Protein AF-A0A955WA07-F1 (afdb_monomer_lite)

Structure (mmCIF, N/CA/C/O backbone):
data_AF-A0A955WA07-F1
#
_entry.id   AF-A0A955WA07-F1
#
loop_
_atom_site.group_PDB
_atom_site.id
_atom_site.type_symbol
_atom_site.label_atom_id
_atom_site.label_alt_id
_atom_site.label_comp_id
_atom_site.label_asym_id
_atom_site.label_entity_id
_atom_site.label_seq_id
_atom_site.pdbx_PDB_ins_code
_atom_site.Cartn_x
_atom_site.Cartn_y
_atom_site.Cartn_z
_atom_site.occupancy
_atom_site.B_iso_or_equiv
_atom_site.auth_seq_id
_atom_site.auth_comp_id
_atom_site.auth_asym_id
_atom_site.auth_atom_id
_atom_site.pdbx_PDB_model_num
ATOM 1 N N . MET A 1 1 ? 23.244 -29.025 -16.464 1.00 37.25 1 MET A N 1
ATOM 2 C CA . MET A 1 1 ? 22.740 -27.680 -16.810 1.00 37.25 1 MET A CA 1
ATOM 3 C C . MET A 1 1 ? 21.253 -27.633 -16.472 1.00 37.25 1 MET A C 1
ATOM 5 O O . MET A 1 1 ? 20.444 -28.158 -17.218 1.00 37.25 1 MET A O 1
ATOM 9 N N . HIS A 1 2 ? 20.926 -27.130 -15.287 1.00 36.12 2 HIS A N 1
ATOM 10 C CA . HIS A 1 2 ? 19.595 -26.725 -14.803 1.00 36.12 2 HIS A CA 1
ATOM 11 C C . HIS A 1 2 ? 19.834 -25.298 -14.272 1.00 36.12 2 HIS A C 1
ATOM 13 O O . HIS A 1 2 ? 20.917 -25.055 -13.747 1.00 36.12 2 HIS A O 1
ATOM 19 N N . ASN A 1 3 ? 18.972 -24.299 -14.387 1.00 35.31 3 ASN A N 1
ATOM 20 C CA . ASN A 1 3 ? 17.550 -24.246 -14.687 1.00 35.31 3 ASN A CA 1
ATOM 21 C C . ASN A 1 3 ? 17.288 -22.917 -15.408 1.00 35.31 3 ASN A C 1
ATOM 23 O O . ASN A 1 3 ? 17.996 -21.938 -15.166 1.00 35.31 3 ASN A O 1
ATOM 27 N N . ALA A 1 4 ? 16.264 -22.873 -16.257 1.00 40.94 4 ALA A N 1
ATOM 28 C CA . ALA A 1 4 ? 15.645 -21.607 -16.619 1.00 40.94 4 ALA A CA 1
ATOM 29 C C . ALA A 1 4 ? 15.222 -20.912 -15.316 1.00 40.94 4 ALA A C 1
ATOM 31 O O . ALA A 1 4 ? 14.583 -21.539 -14.472 1.00 40.94 4 ALA A O 1
ATOM 32 N N . SER A 1 5 ? 15.638 -19.663 -15.116 1.00 43.94 5 SER A N 1
ATOM 33 C CA . SER A 1 5 ? 15.181 -18.839 -14.000 1.00 43.94 5 SER A CA 1
ATOM 34 C C . SER A 1 5 ? 13.676 -18.625 -14.151 1.00 43.94 5 SER A C 1
ATOM 36 O O . SER A 1 5 ? 13.244 -17.695 -14.827 1.00 43.94 5 SER A O 1
ATOM 38 N N . GLU A 1 6 ? 12.876 -19.526 -13.577 1.00 48.31 6 GLU A N 1
ATOM 39 C CA . GLU A 1 6 ? 11.442 -19.332 -13.396 1.00 48.31 6 GLU A CA 1
ATOM 40 C C . GLU A 1 6 ? 11.268 -18.094 -12.524 1.00 48.31 6 GLU A C 1
ATOM 42 O O . GLU A 1 6 ? 11.475 -18.118 -11.310 1.00 48.31 6 GLU A O 1
ATOM 47 N N . THR A 1 7 ? 10.961 -16.971 -13.163 1.00 55.38 7 THR A N 1
ATOM 48 C CA . THR A 1 7 ? 10.595 -15.744 -12.470 1.00 55.38 7 THR A CA 1
ATOM 49 C C . THR A 1 7 ? 9.320 -16.066 -11.701 1.00 55.38 7 THR A C 1
ATOM 51 O O . THR A 1 7 ? 8.297 -16.383 -12.314 1.00 55.38 7 THR A O 1
ATOM 54 N N . ARG A 1 8 ? 9.386 -16.080 -10.363 1.00 61.22 8 ARG A N 1
ATOM 55 C CA . ARG A 1 8 ? 8.195 -16.335 -9.548 1.00 61.22 8 ARG A CA 1
ATOM 56 C C . ARG A 1 8 ? 7.115 -15.310 -9.914 1.00 61.22 8 ARG A C 1
ATOM 58 O O . ARG A 1 8 ? 7.442 -14.145 -10.151 1.00 61.22 8 ARG A O 1
ATOM 65 N N . PRO A 1 9 ? 5.840 -15.724 -9.991 1.00 71.94 9 PRO A N 1
ATOM 66 C CA . PRO A 1 9 ? 4.758 -14.787 -10.240 1.00 71.94 9 PRO A CA 1
ATOM 67 C C . PRO A 1 9 ? 4.724 -13.741 -9.124 1.00 71.94 9 PRO A C 1
ATOM 69 O O . PRO A 1 9 ? 4.815 -14.089 -7.949 1.00 71.94 9 PRO A O 1
ATOM 72 N N . PHE A 1 10 ? 4.592 -12.469 -9.504 1.00 81.31 10 PHE A N 1
ATOM 73 C CA . PHE A 1 10 ? 4.500 -11.366 -8.552 1.00 81.31 10 PHE A CA 1
ATOM 74 C C . PHE A 1 10 ? 3.310 -11.554 -7.607 1.00 81.31 10 PHE A C 1
ATOM 76 O O . PHE A 1 10 ? 2.170 -11.725 -8.054 1.00 81.31 10 PHE A O 1
ATOM 83 N N . ASP A 1 11 ? 3.575 -11.451 -6.308 1.00 88.19 11 ASP A N 1
ATOM 84 C CA . ASP A 1 11 ? 2.569 -11.493 -5.260 1.00 88.19 11 ASP A CA 1
ATOM 85 C C . ASP A 1 11 ? 2.349 -10.094 -4.680 1.00 88.19 11 ASP A C 1
ATOM 87 O O . ASP A 1 11 ? 3.209 -9.531 -4.010 1.00 88.19 11 ASP A O 1
ATOM 91 N N . LEU A 1 12 ? 1.157 -9.531 -4.897 1.00 89.81 12 LEU A N 1
ATOM 92 C CA . LEU A 1 12 ? 0.827 -8.177 -4.450 1.00 89.81 12 LEU A CA 1
ATOM 93 C C . LEU A 1 12 ? 0.898 -7.996 -2.926 1.00 89.81 12 LEU A C 1
ATOM 95 O O . LEU A 1 12 ? 1.075 -6.870 -2.466 1.00 89.81 12 LEU A O 1
ATOM 99 N N . ILE A 1 13 ? 0.729 -9.062 -2.140 1.00 92.19 13 ILE A N 1
ATOM 100 C CA . ILE A 1 13 ? 0.729 -8.970 -0.676 1.00 92.19 13 ILE A CA 1
ATOM 101 C C . ILE A 1 13 ? 2.147 -8.897 -0.120 1.00 92.19 13 ILE A C 1
ATOM 103 O O . ILE A 1 13 ? 2.355 -8.213 0.879 1.00 92.19 13 ILE A O 1
ATOM 107 N N . ALA A 1 14 ? 3.119 -9.540 -0.764 1.00 90.12 14 ALA A N 1
ATOM 108 C CA . ALA A 1 14 ? 4.498 -9.583 -0.289 1.00 90.12 14 ALA A CA 1
ATOM 109 C C . ALA A 1 14 ? 5.114 -8.191 -0.018 1.00 90.12 14 ALA A C 1
ATOM 111 O O . ALA A 1 14 ? 5.489 -7.949 1.129 1.00 90.12 14 ALA A O 1
ATOM 112 N N . PRO A 1 15 ? 5.084 -7.209 -0.944 1.00 91.62 15 PRO A N 1
ATOM 113 C CA . PRO A 1 15 ? 5.639 -5.884 -0.662 1.00 91.62 15 PRO A CA 1
ATOM 114 C C . PRO A 1 15 ? 4.878 -5.123 0.434 1.00 91.62 15 PRO A C 1
ATOM 116 O O . PRO A 1 15 ? 5.423 -4.220 1.066 1.00 91.62 15 PRO A O 1
ATOM 119 N N . LEU A 1 16 ? 3.608 -5.463 0.688 1.00 94.38 16 LEU A N 1
ATOM 120 C CA . LEU A 1 16 ? 2.858 -4.878 1.802 1.00 94.38 16 LEU A CA 1
ATOM 121 C C . LEU A 1 16 ? 3.320 -5.446 3.144 1.00 94.38 16 LEU A C 1
ATOM 123 O O . LEU A 1 16 ? 3.314 -4.724 4.139 1.00 94.38 16 LEU A O 1
ATOM 127 N N . LEU A 1 17 ? 3.714 -6.722 3.168 1.00 92.06 17 LEU A N 1
ATOM 128 C CA . LEU A 1 17 ? 4.291 -7.366 4.344 1.00 92.06 17 LEU A CA 1
ATOM 129 C C . LEU A 1 17 ? 5.692 -6.828 4.637 1.00 92.06 17 LEU A C 1
ATOM 131 O O . LEU A 1 17 ? 5.985 -6.577 5.801 1.00 92.06 17 LEU A O 1
ATOM 135 N N . ASP A 1 18 ? 6.501 -6.572 3.609 1.00 91.25 18 ASP A N 1
ATOM 136 C CA . ASP A 1 18 ? 7.824 -5.954 3.765 1.00 91.25 18 ASP A CA 1
ATOM 137 C C . ASP A 1 18 ? 7.726 -4.570 4.413 1.00 91.25 18 ASP A C 1
ATOM 139 O O . ASP A 1 18 ? 8.486 -4.244 5.322 1.00 91.25 18 ASP A O 1
ATOM 143 N N . VAL A 1 19 ? 6.745 -3.763 3.992 1.00 92.75 19 VAL A N 1
ATOM 144 C CA . VAL A 1 19 ? 6.442 -2.479 4.637 1.00 92.75 19 VAL A CA 1
ATOM 145 C C . VAL A 1 19 ? 5.960 -2.690 6.069 1.00 92.75 19 VAL A C 1
ATOM 147 O O . VAL A 1 19 ? 6.482 -2.057 6.979 1.00 92.75 19 VAL A O 1
ATOM 150 N N . LEU A 1 20 ? 4.987 -3.582 6.272 1.00 92.19 20 LEU A N 1
ATOM 151 C CA . LEU A 1 20 ? 4.389 -3.858 7.581 1.00 92.19 20 LEU A CA 1
ATOM 152 C C . LEU A 1 20 ? 5.421 -4.325 8.622 1.00 92.19 20 LEU A C 1
ATOM 154 O O . LEU A 1 20 ? 5.250 -4.058 9.807 1.00 92.19 20 LEU A O 1
ATOM 158 N N . TRP A 1 21 ? 6.467 -5.031 8.192 1.00 91.19 21 TRP A N 1
ATOM 159 C CA . TRP A 1 21 ? 7.522 -5.55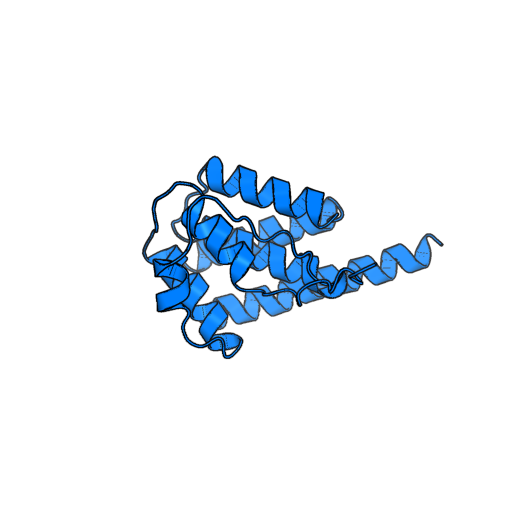3 9.060 1.00 91.19 21 TRP A CA 1
ATOM 160 C C . TRP A 1 21 ? 8.788 -4.691 9.104 1.00 91.19 21 TRP A C 1
ATOM 162 O O . TRP A 1 21 ? 9.697 -5.002 9.876 1.00 91.19 21 TRP A O 1
ATOM 172 N N . ALA A 1 22 ? 8.859 -3.603 8.331 1.00 90.12 22 ALA A N 1
ATOM 173 C CA . ALA A 1 22 ? 10.089 -2.841 8.114 1.00 90.12 22 ALA A CA 1
ATOM 174 C C . ALA A 1 22 ? 10.735 -2.310 9.406 1.00 90.12 22 ALA A C 1
ATOM 176 O O . ALA A 1 22 ? 11.959 -2.200 9.495 1.00 90.12 22 ALA A O 1
ATOM 177 N N . ASP A 1 23 ? 9.937 -1.943 10.409 1.00 87.62 23 ASP A N 1
ATOM 178 C CA . ASP A 1 23 ? 10.414 -1.433 11.700 1.00 87.62 23 ASP A CA 1
ATOM 179 C C . ASP A 1 23 ? 10.339 -2.474 12.840 1.00 87.62 23 ASP A C 1
ATOM 181 O O . ASP A 1 23 ? 10.628 -2.160 14.000 1.00 87.62 23 ASP A O 1
ATOM 185 N N . GLY A 1 24 ? 9.971 -3.719 12.516 1.00 85.19 24 GLY A N 1
ATOM 186 C CA . GLY A 1 24 ? 9.774 -4.809 13.470 1.00 85.19 24 GLY A CA 1
ATOM 187 C C . GLY A 1 24 ? 8.525 -4.670 14.348 1.00 85.19 24 GLY A C 1
ATOM 188 O O . GLY A 1 24 ? 8.376 -5.427 15.312 1.00 85.19 24 GLY A O 1
ATOM 189 N N . ARG A 1 25 ? 7.635 -3.709 14.068 1.00 85.94 25 ARG A N 1
ATOM 190 C CA . ARG A 1 25 ? 6.404 -3.458 14.821 1.00 85.94 25 ARG A CA 1
ATOM 191 C C . ARG A 1 25 ? 5.219 -3.372 13.872 1.00 85.94 25 ARG A C 1
ATOM 193 O O . ARG A 1 25 ? 5.259 -2.736 12.839 1.00 85.94 25 ARG A O 1
ATOM 200 N N . MET A 1 26 ? 4.105 -3.969 14.277 1.00 86.75 26 MET A N 1
ATOM 201 C CA . MET A 1 26 ? 2.885 -3.936 13.477 1.00 86.75 26 MET A CA 1
ATOM 202 C C . MET A 1 26 ? 1.820 -3.104 14.170 1.00 86.75 26 MET A C 1
ATOM 204 O O . MET A 1 26 ? 1.368 -3.444 15.268 1.00 86.75 26 MET A O 1
ATOM 208 N N . SER A 1 27 ? 1.383 -2.025 13.523 1.00 92.56 27 SER A N 1
ATOM 209 C CA . SER A 1 27 ? 0.218 -1.282 13.991 1.00 92.56 27 SER A CA 1
ATOM 210 C C . SER A 1 27 ? -1.077 -1.966 13.538 1.00 92.56 27 SER A C 1
ATOM 212 O O . SER A 1 27 ? -1.189 -2.495 12.429 1.00 92.56 27 SER A O 1
ATOM 214 N N . PHE A 1 28 ? -2.108 -1.921 14.384 1.00 94.19 28 PHE A N 1
ATOM 215 C CA . PHE A 1 28 ? -3.421 -2.461 14.022 1.00 94.19 28 PHE A CA 1
ATOM 216 C C . PHE A 1 28 ? -4.002 -1.823 12.738 1.00 94.19 28 PHE A C 1
ATOM 218 O O . PHE A 1 28 ? -4.518 -2.566 11.903 1.00 94.19 28 PHE A O 1
ATOM 225 N N . PRO A 1 29 ? -3.900 -0.495 12.504 1.00 96.00 29 PRO A N 1
ATOM 226 C CA . PRO A 1 29 ? -4.335 0.115 11.245 1.00 96.00 29 PRO A CA 1
ATOM 227 C C . PRO A 1 29 ? -3.641 -0.437 9.993 1.00 96.00 29 PRO A C 1
ATOM 229 O O . PRO A 1 29 ? -4.322 -0.692 9.000 1.00 96.00 29 PRO A O 1
ATOM 232 N N . GLN A 1 30 ? -2.322 -0.650 10.034 1.00 95.69 30 GLN A N 1
ATOM 233 C CA . GLN A 1 30 ? -1.560 -1.218 8.914 1.00 95.69 30 GLN A CA 1
ATOM 234 C C . GLN A 1 30 ? -1.974 -2.664 8.636 1.00 95.69 30 GLN A C 1
ATOM 236 O O . GLN A 1 30 ? -2.315 -2.994 7.501 1.00 95.69 30 GLN A O 1
ATOM 241 N N . VAL A 1 31 ? -2.056 -3.497 9.680 1.00 95.19 31 VAL A N 1
ATOM 242 C CA . VAL A 1 31 ? -2.537 -4.888 9.580 1.00 95.19 31 VAL A CA 1
ATOM 243 C C . VAL A 1 31 ? -3.923 -4.938 8.941 1.00 95.19 31 VAL A C 1
ATOM 245 O O . VAL A 1 31 ? -4.167 -5.720 8.024 1.00 95.19 31 VAL A O 1
ATOM 248 N N . ARG A 1 32 ? -4.834 -4.059 9.377 1.00 95.38 32 ARG A N 1
ATOM 249 C CA . ARG A 1 32 ? -6.178 -3.965 8.798 1.00 95.38 32 ARG A CA 1
ATOM 250 C C . ARG A 1 32 ? -6.148 -3.532 7.337 1.00 95.38 32 ARG A C 1
ATOM 252 O O . ARG A 1 32 ? -6.956 -4.034 6.569 1.00 95.38 32 ARG A O 1
ATOM 259 N N . ALA A 1 33 ? -5.255 -2.634 6.927 1.00 96.31 33 ALA A N 1
ATOM 260 C CA . ALA A 1 33 ? -5.134 -2.266 5.518 1.00 96.31 33 ALA A CA 1
ATOM 261 C C . ALA A 1 33 ? -4.646 -3.434 4.655 1.00 96.31 33 ALA A C 1
ATOM 263 O O . ALA A 1 33 ? -5.241 -3.678 3.607 1.00 96.31 33 ALA A O 1
ATOM 264 N N . VAL A 1 34 ? -3.650 -4.197 5.116 1.00 95.75 34 VAL A N 1
ATOM 265 C CA . VAL A 1 34 ? -3.194 -5.419 4.428 1.00 95.75 34 VAL A CA 1
ATOM 266 C C . VAL A 1 34 ? -4.335 -6.434 4.307 1.00 95.75 34 VAL A C 1
ATOM 268 O O . VAL A 1 34 ? -4.578 -6.951 3.220 1.00 95.75 34 VAL A O 1
ATOM 271 N N . ASP A 1 35 ? -5.101 -6.647 5.378 1.00 94.56 35 ASP A N 1
ATOM 272 C CA . ASP A 1 35 ? -6.296 -7.503 5.390 1.00 94.56 35 ASP A CA 1
ATOM 273 C C . ASP A 1 35 ? -7.370 -7.042 4.383 1.00 94.56 35 ASP A C 1
ATOM 275 O O . ASP A 1 35 ? -7.931 -7.854 3.645 1.00 94.56 35 ASP A O 1
ATOM 279 N N . GLN A 1 36 ? -7.620 -5.728 4.275 1.00 95.00 36 GLN A N 1
ATOM 280 C CA . GLN A 1 36 ? -8.537 -5.188 3.264 1.00 95.00 36 GLN A CA 1
ATOM 281 C C . GLN A 1 36 ? -8.057 -5.481 1.837 1.00 95.00 36 GLN A C 1
ATOM 283 O O . GLN A 1 36 ? -8.884 -5.814 0.984 1.00 95.00 36 GLN A O 1
ATOM 288 N N . VAL A 1 37 ? -6.748 -5.369 1.575 1.00 96.00 37 VAL A N 1
ATOM 289 C CA . VAL A 1 37 ? -6.163 -5.707 0.270 1.00 96.00 37 VAL A CA 1
ATOM 290 C C . VAL A 1 37 ? -6.310 -7.200 -0.001 1.00 96.00 37 VAL A C 1
ATOM 292 O O . VAL A 1 37 ? -6.873 -7.568 -1.028 1.00 96.00 37 VAL A O 1
ATOM 295 N N . ALA A 1 38 ? -5.890 -8.058 0.928 1.00 93.69 38 ALA A N 1
ATOM 296 C CA . ALA A 1 38 ? -5.994 -9.507 0.780 1.00 93.69 38 ALA A CA 1
ATOM 297 C C . ALA A 1 38 ? -7.433 -9.955 0.496 1.00 93.69 38 ALA A C 1
ATOM 299 O O . ALA A 1 38 ? -7.679 -10.629 -0.504 1.00 93.69 38 ALA A O 1
ATOM 300 N N . THR A 1 39 ? -8.396 -9.463 1.281 1.00 93.25 39 THR A N 1
ATOM 301 C CA . THR A 1 39 ? -9.828 -9.725 1.073 1.00 93.25 39 THR A CA 1
ATOM 302 C C . THR A 1 39 ? -10.273 -9.331 -0.337 1.00 93.25 39 THR A C 1
ATOM 304 O O . THR A 1 39 ? -10.985 -10.076 -1.008 1.00 93.25 39 THR A O 1
ATOM 307 N N . ARG A 1 40 ? -9.843 -8.161 -0.828 1.00 93.62 40 ARG A N 1
ATOM 308 C CA . ARG A 1 40 ? -10.251 -7.647 -2.143 1.00 93.62 40 ARG A CA 1
ATOM 309 C C . ARG A 1 40 ? -9.712 -8.477 -3.308 1.00 93.62 40 ARG A C 1
ATOM 311 O O . ARG A 1 40 ? -10.347 -8.500 -4.367 1.00 93.62 40 ARG A O 1
ATOM 318 N N . PHE A 1 41 ? -8.548 -9.092 -3.135 1.00 91.00 41 PHE A N 1
ATOM 319 C CA . PHE A 1 41 ? -7.883 -9.901 -4.156 1.00 91.00 41 PHE A CA 1
ATOM 320 C C . PHE A 1 41 ? -8.076 -11.410 -3.953 1.00 91.00 41 PHE A C 1
ATOM 322 O O . PHE A 1 41 ? -7.511 -12.184 -4.718 1.00 91.00 41 PHE A O 1
ATOM 329 N N . GLY A 1 42 ? -8.900 -11.825 -2.983 1.00 90.94 42 GLY A N 1
ATOM 330 C CA . GLY A 1 42 ? -9.160 -13.239 -2.705 1.00 90.94 42 GLY A CA 1
ATOM 331 C C . GLY A 1 42 ? -7.920 -13.982 -2.211 1.00 90.94 42 GLY A C 1
ATOM 332 O O . GLY A 1 42 ? -7.741 -15.150 -2.535 1.00 90.94 42 GLY A O 1
ATOM 333 N N . VAL A 1 43 ? -7.032 -13.288 -1.493 1.00 88.88 43 VAL A N 1
ATOM 334 C CA . VAL A 1 43 ? -5.846 -13.904 -0.898 1.00 88.88 43 VAL A CA 1
ATOM 335 C C . VAL A 1 43 ? -6.231 -14.469 0.458 1.00 88.88 43 VAL A C 1
ATOM 337 O O . VAL A 1 43 ? -6.396 -13.730 1.432 1.00 88.88 43 VAL A O 1
ATOM 340 N N . ASP A 1 44 ? -6.357 -15.787 0.499 1.00 82.69 44 ASP A N 1
ATOM 341 C CA . ASP A 1 44 ? -6.537 -16.530 1.736 1.00 82.69 44 ASP A CA 1
ATOM 342 C C . ASP A 1 44 ? -5.248 -16.489 2.583 1.00 82.69 44 ASP A C 1
ATOM 344 O O . ASP A 1 44 ? -4.172 -16.097 2.125 1.00 82.69 44 ASP A O 1
ATOM 348 N N . ASP A 1 45 ? -5.351 -16.859 3.859 1.00 82.88 45 ASP A N 1
ATOM 349 C CA . ASP A 1 45 ? -4.205 -17.030 4.763 1.00 82.88 45 ASP A CA 1
ATOM 350 C C . ASP A 1 45 ? -3.369 -15.778 5.082 1.00 82.88 45 ASP A C 1
ATOM 352 O O . ASP A 1 45 ? -2.293 -15.887 5.679 1.00 82.88 45 ASP A O 1
ATOM 356 N N . VAL A 1 46 ? -3.854 -14.568 4.778 1.00 85.50 46 VAL A N 1
ATOM 357 C CA . VAL A 1 46 ? -3.128 -13.315 5.069 1.00 85.50 46 VAL A CA 1
ATOM 358 C C . VAL A 1 46 ? -2.683 -13.214 6.533 1.00 85.50 46 VAL A C 1
ATOM 360 O O . VAL A 1 46 ? -1.564 -12.790 6.808 1.00 85.50 46 VAL A O 1
ATOM 363 N N . ALA A 1 47 ? -3.500 -13.691 7.476 1.00 85.19 47 ALA A N 1
ATOM 364 C CA . ALA A 1 47 ? -3.153 -13.728 8.894 1.00 85.19 47 ALA A CA 1
ATOM 365 C C . ALA A 1 47 ? -1.925 -14.613 9.176 1.00 85.19 47 ALA A C 1
ATOM 367 O O . ALA A 1 47 ? -1.052 -14.227 9.954 1.00 85.19 47 ALA A O 1
ATOM 368 N N . MET A 1 48 ? -1.818 -15.774 8.516 1.00 83.62 48 MET A N 1
ATOM 369 C CA . MET A 1 48 ? -0.634 -16.629 8.628 1.00 83.62 48 MET A CA 1
ATOM 370 C C . MET A 1 48 ? 0.587 -15.969 8.003 1.00 83.62 48 MET A C 1
ATOM 372 O O . MET A 1 48 ? 1.674 -16.067 8.563 1.00 83.62 48 MET A O 1
ATOM 376 N N . ARG A 1 49 ? 0.421 -15.291 6.863 1.00 84.56 49 ARG A N 1
ATOM 377 C CA . ARG A 1 49 ? 1.521 -14.600 6.181 1.00 84.56 49 ARG A CA 1
ATOM 378 C C . ARG A 1 49 ? 2.066 -13.452 7.021 1.00 84.56 49 ARG A C 1
ATOM 380 O O . ARG A 1 49 ? 3.272 -13.370 7.209 1.00 84.56 49 ARG A O 1
ATOM 387 N N . ILE A 1 50 ? 1.185 -12.648 7.613 1.00 84.12 50 ILE A N 1
ATOM 388 C CA . ILE A 1 50 ? 1.556 -11.605 8.575 1.00 84.12 50 ILE A CA 1
ATOM 389 C C . ILE A 1 50 ? 2.344 -12.208 9.746 1.00 84.12 50 ILE A C 1
ATOM 391 O O . ILE A 1 50 ? 3.355 -11.644 10.144 1.00 84.12 50 ILE A O 1
ATOM 395 N N . ALA A 1 51 ? 1.933 -13.370 10.262 1.00 80.00 51 ALA A N 1
ATOM 396 C CA . ALA A 1 51 ? 2.582 -14.018 11.402 1.00 80.00 51 ALA A CA 1
ATOM 397 C C . ALA A 1 51 ? 3.900 -14.753 11.078 1.00 80.00 51 ALA A C 1
ATOM 399 O O . ALA A 1 51 ? 4.634 -15.091 12.006 1.00 80.00 51 ALA A O 1
ATOM 400 N N . ARG A 1 52 ? 4.183 -15.063 9.804 1.00 67.81 52 ARG A N 1
ATOM 401 C CA . ARG A 1 52 ? 5.267 -15.981 9.405 1.00 67.81 52 ARG A CA 1
ATOM 402 C C . ARG A 1 52 ? 6.473 -15.337 8.735 1.00 67.81 52 ARG A C 1
ATOM 404 O O . ARG A 1 52 ? 7.423 -16.074 8.500 1.00 67.81 52 ARG A O 1
ATOM 411 N N . VAL A 1 53 ? 6.461 -14.044 8.414 1.00 59.69 53 VAL A N 1
ATOM 412 C CA . VAL A 1 53 ? 7.570 -13.429 7.660 1.00 59.69 53 VAL A CA 1
ATOM 413 C C . VAL A 1 53 ? 8.859 -13.471 8.497 1.00 59.69 53 VAL A C 1
ATOM 415 O O . VAL A 1 53 ? 8.932 -12.814 9.539 1.00 59.69 53 VAL A O 1
ATOM 418 N N . PRO A 1 54 ? 9.884 -14.243 8.085 1.00 52.66 54 PRO A N 1
ATOM 419 C CA . PRO A 1 54 ? 11.216 -14.132 8.655 1.00 52.66 54 PRO A CA 1
ATOM 420 C C . PRO A 1 54 ? 11.814 -12.800 8.195 1.00 52.66 54 PRO A C 1
ATOM 422 O O . PRO A 1 54 ? 11.706 -12.449 7.026 1.00 52.66 54 PRO A O 1
ATOM 425 N N . LEU A 1 55 ? 12.501 -12.093 9.091 1.00 53.72 55 LEU A N 1
ATOM 426 C CA . LEU A 1 55 ? 13.164 -10.795 8.866 1.00 53.72 55 LEU A CA 1
ATOM 427 C C . LEU A 1 55 ? 14.235 -10.770 7.740 1.00 53.72 55 LEU A C 1
ATOM 429 O O . LEU A 1 55 ? 14.968 -9.790 7.640 1.00 53.72 55 LEU A O 1
ATOM 433 N N . ALA A 1 56 ? 14.390 -11.833 6.943 1.00 49.72 56 ALA A N 1
ATOM 434 C CA . ALA A 1 56 ? 15.548 -12.053 6.075 1.00 49.72 56 ALA A CA 1
ATOM 435 C C . ALA A 1 56 ? 15.250 -12.164 4.569 1.00 49.72 56 ALA A C 1
ATOM 437 O O . ALA A 1 56 ? 16.179 -11.975 3.789 1.00 49.72 56 ALA A O 1
ATOM 438 N N . ASP A 1 57 ? 14.004 -12.405 4.152 1.00 55.69 57 ASP A N 1
ATOM 439 C CA . ASP A 1 57 ? 13.677 -12.607 2.734 1.00 55.69 57 ASP A CA 1
ATOM 440 C C . ASP A 1 57 ? 12.752 -11.484 2.247 1.00 55.69 57 ASP A C 1
ATOM 442 O O . ASP A 1 57 ? 11.532 -11.582 2.361 1.00 55.69 57 ASP A O 1
ATOM 446 N N . PHE A 1 58 ? 13.347 -10.403 1.731 1.00 62.91 58 PHE A N 1
ATOM 447 C CA . PHE A 1 58 ? 12.623 -9.425 0.912 1.00 62.91 58 PHE A CA 1
ATOM 448 C C . PHE A 1 58 ? 12.136 -10.111 -0.366 1.00 62.91 58 PHE A C 1
ATOM 450 O O . PHE A 1 58 ? 12.905 -10.848 -0.989 1.00 62.91 58 PHE A O 1
ATOM 457 N N . ASP A 1 59 ? 10.894 -9.854 -0.777 1.00 66.50 59 ASP A N 1
ATOM 458 C CA . ASP A 1 59 ? 10.428 -10.325 -2.082 1.00 66.50 59 ASP A CA 1
ATOM 459 C C . ASP A 1 59 ? 11.054 -9.465 -3.187 1.00 66.50 59 ASP A C 1
ATOM 461 O O . ASP A 1 59 ? 10.813 -8.259 -3.287 1.00 66.50 59 ASP A O 1
ATOM 465 N N . ASP A 1 60 ? 11.895 -10.087 -4.012 1.00 69.19 60 ASP A N 1
ATOM 466 C CA . ASP A 1 60 ? 12.595 -9.443 -5.120 1.00 69.19 60 ASP A CA 1
ATOM 467 C C . ASP A 1 60 ? 11.776 -9.443 -6.422 1.00 69.19 60 ASP A C 1
ATOM 469 O O . ASP A 1 60 ? 12.186 -8.822 -7.415 1.00 69.19 60 ASP A O 1
ATOM 473 N N . ALA A 1 61 ? 10.593 -10.071 -6.427 1.00 81.56 61 ALA A N 1
ATOM 474 C CA . ALA A 1 61 ? 9.710 -10.097 -7.580 1.00 81.56 61 ALA A CA 1
ATOM 475 C C . ALA A 1 61 ? 9.207 -8.685 -7.928 1.00 81.56 61 ALA A C 1
ATOM 477 O O . ALA A 1 61 ? 8.472 -8.032 -7.183 1.00 81.56 61 ALA A O 1
ATOM 478 N N . ALA A 1 62 ? 9.560 -8.210 -9.122 1.00 84.62 62 ALA A N 1
ATOM 479 C CA . ALA A 1 62 ? 9.040 -6.952 -9.639 1.00 84.62 62 ALA A CA 1
ATOM 480 C C . ALA A 1 62 ? 7.610 -7.134 -10.193 1.00 84.62 62 ALA A C 1
ATOM 482 O O . ALA A 1 62 ? 7.354 -8.076 -10.952 1.00 84.62 62 ALA A O 1
ATOM 483 N N . PRO A 1 63 ? 6.673 -6.211 -9.902 1.00 88.25 63 PRO A N 1
ATOM 484 C CA . PRO A 1 63 ? 5.372 -6.213 -10.545 1.00 88.25 63 PRO A CA 1
ATOM 485 C C . PRO A 1 63 ? 5.506 -5.963 -12.055 1.00 88.25 63 PRO A C 1
ATOM 487 O O . PRO A 1 63 ? 6.383 -5.197 -12.485 1.00 88.25 63 PRO A O 1
ATOM 490 N N . PRO A 1 64 ? 4.580 -6.505 -12.872 1.00 89.31 64 PRO A N 1
ATOM 491 C CA . PRO A 1 64 ? 4.413 -6.078 -14.258 1.00 89.31 64 PRO A CA 1
ATOM 492 C C . PRO A 1 64 ? 4.324 -4.553 -14.351 1.00 89.31 64 PRO A C 1
ATOM 494 O O . PRO A 1 64 ? 3.688 -3.932 -13.497 1.00 89.31 64 PRO A O 1
ATOM 497 N N . ALA A 1 65 ? 4.909 -3.950 -15.392 1.00 87.62 65 ALA A N 1
ATOM 498 C CA . ALA A 1 65 ? 5.040 -2.493 -15.519 1.00 87.62 65 ALA A CA 1
ATOM 499 C C . ALA A 1 65 ? 3.726 -1.732 -15.260 1.00 87.62 65 ALA A C 1
ATOM 501 O O . ALA A 1 65 ? 3.682 -0.774 -14.492 1.00 87.62 65 ALA A O 1
ATOM 502 N N . THR A 1 66 ? 2.624 -2.246 -15.806 1.00 87.56 66 THR A N 1
ATOM 503 C CA . THR A 1 66 ? 1.271 -1.687 -15.670 1.00 87.56 66 THR A CA 1
ATOM 504 C C . THR A 1 66 ? 0.714 -1.715 -14.242 1.00 87.56 66 THR A C 1
ATOM 506 O O . THR A 1 66 ? -0.239 -0.999 -13.937 1.00 87.56 66 THR A O 1
ATOM 509 N N . LEU A 1 67 ? 1.271 -2.552 -13.363 1.00 91.50 67 LEU A N 1
ATOM 510 C CA . LEU A 1 67 ? 0.851 -2.718 -11.972 1.00 91.50 67 LEU A CA 1
ATOM 511 C C . LEU A 1 67 ? 1.771 -2.014 -10.975 1.00 91.50 67 LEU A C 1
ATOM 513 O O . LEU A 1 67 ? 1.343 -1.795 -9.842 1.00 91.50 67 LEU A O 1
ATOM 517 N N . ARG A 1 68 ? 2.982 -1.608 -11.371 1.00 93.81 68 ARG A N 1
ATOM 518 C CA . ARG A 1 68 ? 3.950 -0.955 -10.472 1.00 93.81 68 ARG A CA 1
ATOM 519 C C . ARG A 1 68 ? 3.370 0.274 -9.754 1.00 93.81 68 ARG A C 1
ATOM 521 O O . ARG A 1 68 ? 3.498 0.334 -8.531 1.00 93.81 68 ARG A O 1
ATOM 528 N N . PRO A 1 69 ? 2.642 1.200 -10.421 1.00 94.69 69 PRO A N 1
ATOM 529 C CA . PRO A 1 69 ? 2.047 2.350 -9.733 1.00 94.69 69 PRO A CA 1
ATOM 530 C C . PRO A 1 69 ? 0.986 1.943 -8.704 1.00 94.69 69 PRO A C 1
ATOM 532 O O . PRO A 1 69 ? 0.847 2.581 -7.662 1.00 94.69 69 PRO A O 1
ATOM 535 N N . VAL A 1 70 ? 0.246 0.862 -8.978 1.00 96.12 70 VAL A N 1
ATOM 536 C CA . VAL A 1 70 ? -0.793 0.332 -8.086 1.00 96.12 70 VAL A CA 1
ATOM 537 C C . VAL A 1 70 ? -0.164 -0.349 -6.873 1.00 96.12 70 VAL A C 1
ATOM 539 O O . VAL A 1 70 ? -0.540 -0.028 -5.748 1.00 96.12 70 VAL A O 1
ATOM 542 N N . ALA A 1 71 ? 0.806 -1.240 -7.086 1.00 95.88 71 ALA A N 1
ATOM 543 C CA . ALA A 1 71 ? 1.531 -1.913 -6.011 1.00 95.88 71 ALA A CA 1
ATOM 544 C C . ALA A 1 71 ? 2.214 -0.895 -5.087 1.00 95.88 71 ALA A C 1
ATOM 546 O O . ALA A 1 71 ? 2.070 -0.964 -3.867 1.00 95.88 71 ALA A O 1
ATOM 547 N N . TYR A 1 72 ? 2.860 0.118 -5.669 1.00 97.25 72 TYR A N 1
ATOM 548 C CA . TYR A 1 72 ? 3.525 1.169 -4.907 1.00 97.25 72 TYR A CA 1
ATOM 549 C C . 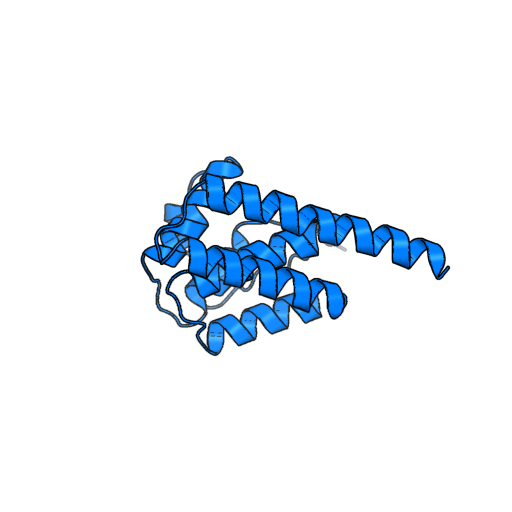TYR A 1 72 ? 2.542 2.025 -4.109 1.00 97.25 72 TYR A C 1
ATOM 551 O O . TYR A 1 72 ? 2.751 2.268 -2.923 1.00 97.25 72 TYR A O 1
ATOM 559 N N . ALA A 1 73 ? 1.429 2.444 -4.719 1.00 98.06 73 ALA A N 1
ATOM 560 C CA . ALA A 1 73 ? 0.405 3.211 -4.013 1.00 98.06 73 ALA A CA 1
ATOM 561 C C . ALA A 1 73 ? -0.188 2.430 -2.827 1.00 98.06 73 ALA A C 1
ATOM 563 O O . ALA A 1 73 ? -0.446 3.020 -1.778 1.00 98.06 73 ALA A O 1
ATOM 564 N N . LEU A 1 74 ? -0.378 1.115 -2.965 1.00 98.19 74 LEU A N 1
ATOM 565 C CA . LEU A 1 74 ? -0.843 0.258 -1.873 1.00 98.19 74 LEU A CA 1
ATOM 566 C C . LEU A 1 74 ? 0.193 0.146 -0.752 1.00 98.19 74 LEU A C 1
ATOM 568 O O . LEU A 1 74 ? -0.177 0.295 0.410 1.00 98.19 74 LEU A O 1
ATOM 572 N N . ALA A 1 75 ? 1.472 -0.034 -1.088 1.00 97.44 75 ALA A N 1
ATOM 573 C CA . ALA A 1 75 ? 2.559 -0.068 -0.112 1.00 97.44 75 ALA A CA 1
ATOM 574 C C . ALA A 1 75 ? 2.644 1.244 0.689 1.00 97.44 75 ALA A C 1
ATOM 576 O O . ALA A 1 75 ? 2.672 1.222 1.919 1.00 97.44 75 ALA A O 1
ATOM 577 N N . VAL A 1 76 ? 2.583 2.399 0.014 1.00 98.25 76 VAL A N 1
ATOM 578 C CA . VAL A 1 76 ? 2.557 3.713 0.683 1.00 98.25 76 VAL A CA 1
ATOM 579 C C . VAL A 1 76 ? 1.304 3.880 1.549 1.00 98.25 76 VAL A C 1
ATOM 581 O O . VAL A 1 76 ? 1.374 4.455 2.635 1.00 98.25 76 VAL A O 1
ATOM 584 N N . TRP A 1 77 ? 0.147 3.415 1.069 1.00 98.12 77 TRP A N 1
ATOM 585 C CA . TRP A 1 77 ? -1.110 3.529 1.806 1.00 98.12 77 TRP A CA 1
ATOM 586 C C . TRP A 1 77 ? -1.076 2.717 3.095 1.00 98.12 77 TRP A C 1
ATOM 588 O O . TRP A 1 77 ? -1.452 3.260 4.130 1.00 98.12 77 TRP A O 1
ATOM 598 N N . VAL A 1 78 ? -0.574 1.475 3.038 1.00 97.12 78 VAL A N 1
ATOM 599 C CA . VAL A 1 78 ? -0.330 0.641 4.221 1.00 97.12 78 VAL A CA 1
ATOM 600 C C . VAL A 1 78 ? 0.586 1.387 5.178 1.00 97.12 78 VAL A C 1
ATOM 602 O O . VAL A 1 78 ? 0.143 1.677 6.283 1.00 97.12 78 VAL A O 1
ATOM 605 N N . ALA A 1 79 ? 1.783 1.791 4.743 1.00 96.62 79 ALA A N 1
ATOM 606 C CA . ALA A 1 79 ? 2.761 2.461 5.601 1.00 96.62 79 ALA A CA 1
ATOM 607 C C . ALA A 1 79 ? 2.158 3.663 6.350 1.00 96.62 79 ALA A C 1
ATOM 609 O O . ALA A 1 79 ? 2.242 3.752 7.568 1.00 96.62 79 ALA A O 1
ATOM 610 N N . GLY A 1 80 ? 1.438 4.536 5.638 1.00 96.31 80 GLY A N 1
ATOM 611 C CA . GLY A 1 80 ? 0.852 5.747 6.216 1.00 96.31 80 GLY A CA 1
ATOM 612 C C . GLY A 1 80 ? -0.404 5.545 7.073 1.00 96.31 80 GLY A C 1
ATOM 613 O O . GLY A 1 80 ? -0.965 6.539 7.549 1.00 96.31 80 GLY A O 1
ATOM 614 N N . MET A 1 81 ? -0.909 4.315 7.238 1.00 96.12 81 MET A N 1
ATOM 615 C CA . MET A 1 81 ? -2.215 4.093 7.866 1.00 96.12 81 MET A CA 1
ATOM 616 C C . MET A 1 81 ? -2.273 4.458 9.346 1.00 96.12 81 MET A C 1
ATOM 618 O O . MET A 1 81 ? -3.332 4.858 9.833 1.00 96.12 81 MET A O 1
ATOM 622 N N . ASP A 1 82 ? -1.173 4.325 10.073 1.00 94.00 82 ASP A N 1
ATOM 623 C CA . ASP A 1 82 ? -1.112 4.682 11.491 1.00 94.00 82 ASP A CA 1
ATOM 624 C C . ASP A 1 82 ? -0.931 6.201 11.716 1.00 94.00 82 ASP A C 1
ATOM 626 O O . ASP A 1 82 ? -0.897 6.681 12.851 1.00 94.00 82 ASP A O 1
ATOM 630 N N . GLY A 1 83 ? -0.880 6.977 10.625 1.00 91.81 83 GLY A N 1
ATOM 631 C CA . GLY A 1 83 ? -0.715 8.427 10.622 1.00 91.81 83 GLY A CA 1
ATOM 632 C C . GLY A 1 83 ? 0.741 8.886 10.684 1.00 91.81 83 GLY A C 1
ATOM 633 O O . GLY A 1 83 ? 0.990 10.095 10.725 1.00 91.81 83 GLY A O 1
ATOM 634 N N . ARG A 1 84 ? 1.697 7.957 10.685 1.00 90.38 84 ARG A N 1
ATOM 635 C CA . ARG A 1 84 ? 3.134 8.218 10.644 1.00 90.38 84 ARG A CA 1
ATOM 636 C C . ARG A 1 84 ? 3.743 7.430 9.488 1.00 90.38 84 ARG A C 1
ATOM 638 O O . ARG A 1 84 ? 3.071 6.668 8.811 1.00 90.38 84 ARG A O 1
ATOM 645 N N . LEU A 1 85 ? 4.994 7.735 9.183 1.00 92.81 85 LEU A N 1
ATOM 646 C CA . LEU A 1 85 ? 5.777 6.964 8.232 1.00 92.81 85 LEU A CA 1
ATOM 647 C C . LEU A 1 85 ? 7.151 6.787 8.855 1.00 92.81 85 LEU A C 1
ATOM 649 O O . LEU A 1 85 ? 7.889 7.764 9.026 1.00 92.81 85 LEU A O 1
ATOM 653 N N . HIS A 1 86 ? 7.440 5.573 9.302 1.00 94.19 86 HIS A N 1
ATOM 654 C CA . HIS A 1 86 ? 8.683 5.263 9.981 1.00 94.19 86 HIS A CA 1
ATOM 655 C C . HIS A 1 86 ? 9.854 5.321 8.981 1.00 94.19 86 HIS A C 1
ATOM 657 O O . HIS A 1 86 ? 9.691 4.942 7.818 1.00 94.19 86 HIS A O 1
ATOM 663 N N . PRO A 1 87 ? 11.065 5.752 9.391 1.00 95.69 87 PRO A N 1
ATOM 664 C CA . PRO A 1 87 ? 12.228 5.775 8.500 1.00 95.69 87 PRO A CA 1
ATOM 665 C C . PRO A 1 87 ? 12.539 4.432 7.822 1.00 95.69 87 PRO A C 1
ATOM 667 O O . PRO A 1 87 ? 13.028 4.427 6.693 1.00 95.69 87 PRO A O 1
ATOM 670 N N . SER A 1 88 ? 12.245 3.310 8.487 1.00 94.50 88 SER A N 1
ATOM 671 C CA . SER A 1 88 ? 12.416 1.968 7.912 1.00 94.50 88 SER A CA 1
ATOM 672 C C . SER A 1 88 ? 11.423 1.689 6.782 1.00 94.50 88 SER A C 1
ATOM 674 O O . SER A 1 88 ? 11.831 1.246 5.714 1.00 94.50 88 SER A O 1
ATOM 676 N N . GLU A 1 89 ? 10.142 2.013 6.971 1.00 95.06 89 GLU A N 1
ATOM 677 C CA . GLU A 1 89 ? 9.113 1.882 5.929 1.00 95.06 89 GLU A CA 1
ATOM 678 C C . GLU A 1 89 ? 9.443 2.791 4.740 1.00 95.06 89 GLU A C 1
ATOM 680 O O . GLU A 1 89 ? 9.366 2.384 3.586 1.00 95.06 89 GLU A O 1
ATOM 685 N N . GLU A 1 90 ? 9.897 4.017 5.015 1.00 96.62 90 GLU A N 1
ATOM 686 C CA . GLU A 1 90 ? 10.372 4.947 3.993 1.00 96.62 90 GLU A CA 1
ATOM 687 C C . GLU A 1 90 ? 11.546 4.363 3.187 1.00 96.62 90 GLU A C 1
ATOM 689 O O . GLU A 1 90 ? 11.606 4.542 1.970 1.00 96.62 90 GLU A O 1
ATOM 694 N N . ALA A 1 91 ? 12.479 3.660 3.836 1.00 95.25 91 ALA A N 1
ATOM 695 C CA . ALA A 1 91 ? 13.589 3.006 3.151 1.00 95.25 91 ALA A CA 1
ATOM 696 C C . ALA A 1 91 ? 13.110 1.882 2.218 1.00 95.25 91 ALA A C 1
ATOM 698 O O . ALA A 1 91 ? 13.561 1.834 1.073 1.00 95.25 91 ALA A O 1
ATOM 699 N N . VAL A 1 92 ? 12.159 1.055 2.664 1.00 94.12 92 VAL A N 1
ATOM 700 C CA . VAL A 1 92 ? 11.526 0.010 1.839 1.00 94.12 92 VAL A CA 1
ATOM 701 C C . VAL A 1 92 ? 10.795 0.621 0.643 1.00 94.12 92 VAL A C 1
ATOM 703 O O . VAL A 1 92 ? 10.998 0.205 -0.494 1.00 94.12 92 VAL A O 1
ATOM 706 N N . LEU A 1 93 ? 10.014 1.682 0.857 1.00 96.06 93 LEU A N 1
ATOM 707 C CA . LEU A 1 93 ? 9.306 2.368 -0.226 1.00 96.06 93 LEU A CA 1
ATOM 708 C C . LEU A 1 93 ? 10.275 2.965 -1.254 1.00 96.06 93 LEU A C 1
ATOM 710 O O . LEU A 1 93 ? 10.049 2.837 -2.454 1.00 96.06 93 LEU A O 1
ATOM 714 N N . ARG A 1 94 ? 11.378 3.588 -0.820 1.00 95.81 94 ARG A N 1
ATOM 715 C CA . ARG A 1 94 ? 12.409 4.071 -1.756 1.00 95.81 94 ARG A CA 1
ATOM 716 C C . ARG A 1 94 ? 13.043 2.931 -2.545 1.00 95.81 94 ARG A C 1
ATOM 718 O O . ARG A 1 94 ? 13.268 3.092 -3.741 1.00 95.81 94 ARG A O 1
ATOM 725 N N . HIS A 1 95 ? 13.304 1.799 -1.893 1.00 94.06 95 HIS A N 1
ATOM 726 C CA . HIS A 1 95 ? 13.810 0.610 -2.568 1.00 94.06 95 HIS A CA 1
ATOM 727 C C . HIS A 1 95 ? 12.836 0.136 -3.654 1.00 94.06 95 HIS A C 1
ATOM 729 O O . HIS A 1 95 ? 13.256 -0.034 -4.792 1.00 94.06 95 HIS A O 1
ATOM 735 N N . PHE A 1 96 ? 11.534 0.043 -3.361 1.00 94.38 96 PHE A N 1
ATOM 736 C CA . PHE A 1 96 ? 10.522 -0.306 -4.363 1.00 94.38 96 PHE A CA 1
ATOM 737 C C . PHE A 1 96 ? 10.458 0.682 -5.525 1.00 94.38 96 PHE A C 1
ATOM 739 O O . PHE A 1 96 ? 10.389 0.256 -6.672 1.00 94.38 96 PHE A O 1
ATOM 746 N N . ALA A 1 97 ? 10.506 1.991 -5.267 1.00 94.50 97 ALA A N 1
ATOM 747 C CA . ALA A 1 97 ? 10.474 2.983 -6.342 1.00 94.50 97 ALA A CA 1
ATOM 748 C C . ALA A 1 97 ? 11.660 2.831 -7.306 1.00 94.50 97 ALA A C 1
ATOM 750 O O . ALA A 1 97 ? 11.482 2.924 -8.519 1.00 94.50 97 ALA A O 1
ATOM 751 N N . GLN A 1 98 ? 12.851 2.559 -6.766 1.00 93.25 98 GLN A N 1
ATOM 752 C CA . GLN A 1 98 ? 14.069 2.347 -7.546 1.00 93.25 98 GLN A CA 1
ATOM 753 C C . GLN A 1 98 ? 14.053 1.001 -8.275 1.00 93.25 98 GLN A C 1
ATOM 755 O O . GLN A 1 98 ? 14.277 0.960 -9.480 1.00 93.25 98 GLN A O 1
ATOM 760 N N . TRP A 1 99 ? 13.763 -0.087 -7.559 1.00 92.81 99 TRP A N 1
ATOM 761 C CA . TRP A 1 99 ? 13.785 -1.448 -8.097 1.00 92.81 99 TRP A CA 1
ATOM 762 C C . TRP A 1 99 ? 12.681 -1.691 -9.125 1.00 92.81 99 TRP A C 1
ATOM 764 O O . TRP A 1 99 ? 12.888 -2.374 -10.122 1.00 92.81 99 TRP A O 1
ATOM 774 N N . TRP A 1 100 ? 11.507 -1.095 -8.920 1.00 93.12 100 TRP A N 1
ATOM 775 C CA . TRP A 1 100 ? 10.419 -1.128 -9.892 1.00 93.12 100 TRP A CA 1
ATOM 776 C C . TRP A 1 100 ? 10.536 -0.002 -10.926 1.00 93.12 100 TRP A C 1
ATOM 778 O O . TRP A 1 100 ? 9.638 0.150 -11.744 1.00 93.12 100 TRP A O 1
ATOM 788 N N . GLU A 1 101 ? 11.614 0.784 -10.926 1.00 93.38 101 GLU A N 1
ATOM 789 C CA . GLU A 1 101 ? 11.895 1.808 -11.943 1.00 93.38 101 GLU A CA 1
ATOM 790 C C . GLU A 1 101 ? 10.710 2.767 -12.169 1.00 93.38 101 GLU A C 1
ATOM 792 O O . GLU A 1 101 ? 10.319 3.056 -13.302 1.00 93.38 101 GLU A O 1
ATOM 797 N N . LEU A 1 102 ? 10.073 3.228 -11.090 1.00 92.19 102 LEU A N 1
ATOM 798 C CA . LEU A 1 102 ? 8.964 4.168 -11.217 1.00 92.19 102 LEU A CA 1
ATOM 799 C C . LEU A 1 102 ? 9.472 5.507 -11.750 1.00 92.19 102 LEU A C 1
ATOM 801 O O . LEU A 1 102 ? 10.417 6.089 -11.213 1.00 92.19 102 LEU A O 1
ATOM 805 N N . ALA A 1 103 ? 8.787 6.048 -12.759 1.00 92.62 103 ALA A N 1
ATOM 806 C CA . ALA A 1 103 ? 9.023 7.419 -13.182 1.00 92.62 103 ALA A CA 1
ATOM 807 C C . ALA A 1 103 ? 8.824 8.372 -11.979 1.00 92.62 103 ALA A C 1
ATOM 809 O O . ALA A 1 103 ? 7.814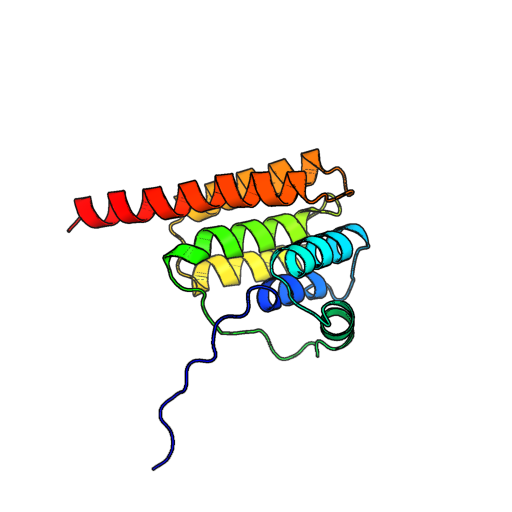 8.252 -11.274 1.00 92.62 103 ALA A O 1
ATOM 810 N N . PRO A 1 104 ? 9.712 9.361 -11.747 1.00 93.38 104 PRO A N 1
ATOM 811 C CA . PRO A 1 104 ? 9.639 10.221 -10.560 1.00 93.38 104 PRO A CA 1
ATOM 812 C C . PRO A 1 104 ? 8.301 10.954 -10.388 1.00 93.38 104 PRO A C 1
ATOM 814 O O . PRO A 1 104 ? 7.864 11.227 -9.270 1.00 93.38 104 PRO A O 1
ATOM 817 N N . GLU A 1 105 ? 7.621 11.287 -11.488 1.00 93.88 105 GLU A N 1
ATOM 818 C CA . GLU A 1 105 ? 6.288 11.892 -11.422 1.00 93.88 105 GLU A CA 1
ATOM 819 C C . GLU A 1 105 ? 5.232 10.898 -10.934 1.00 93.88 105 GLU A C 1
ATOM 821 O O . GLU A 1 105 ? 4.433 11.235 -10.059 1.00 93.88 105 GLU A O 1
ATOM 826 N N . VAL A 1 106 ? 5.268 9.663 -11.439 1.00 94.12 106 VAL A N 1
ATOM 827 C CA . VAL A 1 106 ? 4.362 8.586 -11.031 1.00 94.12 106 VAL A CA 1
ATOM 828 C C . VAL A 1 106 ? 4.567 8.254 -9.556 1.00 94.12 106 VAL A C 1
ATOM 830 O O . VAL A 1 106 ? 3.587 8.184 -8.815 1.00 94.12 106 VAL A O 1
ATOM 833 N N . GLU A 1 107 ? 5.818 8.138 -9.100 1.00 96.06 107 GLU A N 1
ATOM 834 C CA . GLU A 1 107 ? 6.149 7.932 -7.685 1.00 96.06 107 GLU A CA 1
ATOM 835 C C . GLU A 1 107 ? 5.552 9.046 -6.806 1.00 96.06 107 GLU A C 1
ATOM 837 O O . GLU A 1 107 ? 4.810 8.774 -5.855 1.00 96.06 107 GLU A O 1
ATOM 842 N N . ARG A 1 108 ? 5.815 10.318 -7.148 1.00 97.00 108 ARG A N 1
ATOM 843 C CA . ARG A 1 108 ? 5.308 11.476 -6.391 1.00 97.00 108 ARG A CA 1
ATOM 844 C C . ARG A 1 108 ? 3.785 11.511 -6.336 1.00 97.00 108 ARG A C 1
ATOM 846 O O . ARG A 1 108 ? 3.222 11.790 -5.272 1.00 97.00 108 ARG A O 1
ATOM 853 N N . GLN A 1 109 ? 3.113 11.262 -7.458 1.00 97.00 109 GLN A N 1
ATOM 854 C CA . GLN A 1 109 ? 1.653 11.273 -7.530 1.00 97.00 109 GLN A CA 1
ATOM 855 C C . GLN A 1 109 ? 1.042 10.100 -6.756 1.00 97.00 109 GLN A C 1
ATOM 857 O O . GLN A 1 109 ? 0.148 10.323 -5.933 1.00 97.00 109 GLN A O 1
ATOM 862 N N . ALA A 1 110 ? 1.564 8.884 -6.940 1.00 97.12 110 ALA A N 1
ATOM 863 C CA . ALA A 1 110 ? 1.123 7.692 -6.220 1.00 97.12 110 ALA A CA 1
ATOM 864 C C . ALA A 1 110 ? 1.268 7.881 -4.705 1.00 97.12 110 ALA A C 1
ATOM 866 O O . ALA A 1 110 ? 0.303 7.690 -3.962 1.00 97.12 110 ALA A O 1
ATOM 867 N N . ARG A 1 111 ? 2.430 8.372 -4.251 1.00 97.94 111 ARG A N 1
ATOM 868 C CA . ARG A 1 111 ? 2.680 8.677 -2.838 1.00 97.94 111 ARG A CA 1
ATOM 869 C C . ARG A 1 111 ? 1.707 9.721 -2.295 1.00 97.94 111 ARG A C 1
ATOM 871 O O . ARG A 1 111 ? 1.141 9.538 -1.218 1.00 97.94 11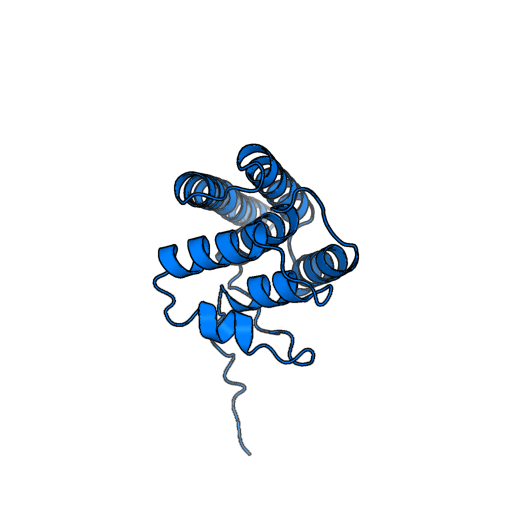1 ARG A O 1
ATOM 878 N N . ARG A 1 112 ? 1.475 10.813 -3.031 1.00 97.75 112 ARG A N 1
ATOM 879 C CA . ARG A 1 112 ? 0.546 11.877 -2.613 1.00 97.75 112 ARG A CA 1
ATOM 880 C C . ARG A 1 112 ? -0.877 11.352 -2.433 1.00 97.75 112 ARG A C 1
ATOM 882 O O . ARG A 1 112 ? -1.507 11.659 -1.421 1.00 97.75 112 ARG A O 1
ATOM 889 N N . ILE A 1 113 ? -1.372 10.580 -3.398 1.00 97.38 113 ILE A N 1
ATOM 890 C CA . ILE A 1 113 ? -2.724 10.010 -3.374 1.00 97.38 113 ILE A CA 1
ATOM 891 C C . ILE A 1 113 ? -2.860 9.016 -2.219 1.00 97.38 113 ILE A C 1
ATOM 893 O O . ILE A 1 113 ? -3.797 9.129 -1.428 1.00 97.38 113 ILE A O 1
ATOM 897 N N . ALA A 1 114 ? -1.910 8.090 -2.083 1.00 98.06 114 ALA A N 1
ATOM 898 C CA . ALA A 1 114 ? -1.916 7.069 -1.042 1.00 98.06 114 ALA A CA 1
ATOM 899 C C . ALA A 1 114 ? -1.899 7.675 0.370 1.00 98.06 114 ALA A C 1
ATOM 901 O O . ALA A 1 114 ? -2.763 7.358 1.188 1.00 98.06 114 ALA A O 1
ATOM 902 N N . LEU A 1 115 ? -0.994 8.623 0.639 1.00 97.75 115 LEU A N 1
ATOM 903 C CA . LEU A 1 115 ? -0.936 9.315 1.933 1.00 97.75 115 LEU A CA 1
ATOM 904 C C . LEU A 1 115 ? -2.175 10.183 2.182 1.00 97.75 115 LEU A C 1
ATOM 906 O O . LEU A 1 115 ? -2.658 10.267 3.310 1.00 97.75 115 LEU A O 1
ATOM 910 N N . GLY A 1 116 ? -2.714 10.825 1.142 1.00 97.25 116 GLY A N 1
ATOM 911 C CA . GLY A 1 116 ? -3.989 11.536 1.229 1.00 97.25 116 GLY A CA 1
ATOM 912 C C . GLY A 1 116 ? -5.125 10.606 1.657 1.00 97.25 116 GLY A C 1
ATOM 913 O O . GLY A 1 116 ? -5.871 10.931 2.580 1.00 97.25 116 GLY A O 1
ATOM 914 N N . MET A 1 117 ? -5.203 9.420 1.053 1.00 97.19 117 MET A N 1
ATOM 915 C CA . MET A 1 117 ? -6.210 8.414 1.381 1.00 97.19 117 MET A CA 1
ATOM 916 C C . MET A 1 117 ? -6.032 7.849 2.796 1.00 97.19 117 MET A C 1
ATOM 918 O O . MET A 1 117 ? -7.014 7.700 3.520 1.00 97.19 117 MET A O 1
ATOM 922 N N . ALA A 1 118 ? -4.795 7.600 3.234 1.00 96.75 118 ALA A N 1
ATOM 923 C CA . ALA A 1 118 ? -4.510 7.160 4.601 1.00 96.75 118 ALA A CA 1
ATOM 924 C C . ALA A 1 118 ? -4.973 8.199 5.641 1.00 96.75 118 ALA A C 1
ATOM 926 O O . ALA A 1 118 ? -5.620 7.857 6.635 1.00 96.75 118 ALA A O 1
ATOM 927 N N . ARG A 1 119 ? -4.747 9.494 5.370 1.00 96.75 119 ARG A N 1
ATOM 928 C CA . ARG A 1 119 ? -5.240 10.595 6.219 1.00 96.75 119 ARG A CA 1
ATOM 929 C C . ARG A 1 119 ? -6.761 10.673 6.260 1.00 96.75 119 ARG A C 1
ATOM 931 O O . ARG A 1 119 ? -7.314 10.919 7.329 1.00 96.75 119 ARG A O 1
ATOM 938 N N . VAL A 1 120 ? -7.438 10.473 5.128 1.00 95.56 120 VAL A N 1
ATOM 939 C CA . VAL A 1 120 ? -8.910 10.417 5.074 1.00 95.56 120 VAL A CA 1
ATOM 940 C C . VAL A 1 120 ? -9.433 9.236 5.892 1.00 95.56 120 VAL A C 1
ATOM 942 O O . VAL A 1 120 ? -10.383 9.398 6.656 1.00 95.56 120 VAL A O 1
ATOM 945 N N . ALA A 1 121 ? -8.767 8.084 5.806 1.00 93.31 121 ALA A N 1
ATOM 946 C CA . ALA A 1 121 ? -9.131 6.886 6.550 1.00 93.31 121 ALA A CA 1
ATOM 947 C C . ALA A 1 121 ? -8.909 7.009 8.071 1.00 93.31 121 ALA A C 1
ATOM 949 O O . ALA A 1 121 ? -9.555 6.289 8.829 1.00 93.31 121 ALA A O 1
ATOM 950 N N . ARG A 1 122 ? -8.032 7.912 8.541 1.00 93.19 122 ARG A N 1
ATOM 951 C CA . ARG A 1 122 ? -7.790 8.203 9.974 1.00 93.19 122 ARG A CA 1
ATOM 952 C C . ARG A 1 122 ? -7.554 6.938 10.820 1.00 93.19 122 ARG A C 1
ATOM 954 O O . ARG A 1 122 ? -8.193 6.746 11.854 1.00 93.19 122 ARG A O 1
ATOM 961 N N . GLY A 1 123 ? -6.687 6.040 10.348 1.00 92.94 123 GLY A N 1
ATOM 962 C CA . GLY A 1 123 ? -6.393 4.767 11.023 1.00 92.94 123 GLY A CA 1
ATOM 963 C C . GLY A 1 123 ? -7.492 3.704 10.924 1.00 92.94 123 GLY A C 1
ATOM 964 O O . GLY A 1 123 ? -7.385 2.648 11.542 1.00 92.94 123 GLY A O 1
ATOM 965 N N . ARG A 1 124 ? -8.558 3.960 10.157 1.00 94.75 124 ARG A N 1
ATOM 966 C CA . ARG A 1 124 ? -9.694 3.053 9.954 1.00 94.75 124 ARG A CA 1
ATOM 967 C C . ARG A 1 124 ? -9.861 2.762 8.457 1.00 94.75 124 ARG A C 1
ATOM 969 O O . ARG A 1 124 ? -10.746 3.335 7.815 1.00 94.75 124 ARG A O 1
ATOM 976 N N . PRO A 1 125 ? -8.993 1.920 7.867 1.00 94.38 125 PRO A N 1
ATOM 977 C CA . PRO A 1 125 ? -9.094 1.575 6.453 1.00 94.38 125 PRO A CA 1
ATOM 978 C C . PRO A 1 125 ? -10.425 0.866 6.165 1.00 94.38 125 PRO A C 1
ATOM 980 O O . PRO A 1 125 ? -10.913 0.077 6.974 1.00 94.38 125 PRO A O 1
ATOM 983 N N . THR A 1 126 ? -11.015 1.156 5.006 1.00 94.44 126 THR A N 1
ATOM 984 C CA . THR A 1 126 ? -12.266 0.541 4.533 1.00 94.44 126 THR A CA 1
ATOM 985 C C . THR A 1 126 ? -12.098 0.101 3.083 1.00 94.44 126 THR A C 1
ATOM 987 O O . THR A 1 126 ? -11.244 0.638 2.371 1.00 94.44 126 THR A O 1
ATOM 990 N N . GLN A 1 127 ? -12.947 -0.821 2.620 1.00 94.25 127 GLN A N 1
ATOM 991 C CA . GLN A 1 127 ? -12.985 -1.214 1.207 1.00 94.25 127 GLN A CA 1
ATOM 992 C C . GLN A 1 127 ? -13.195 -0.014 0.276 1.00 94.25 127 GLN A C 1
ATOM 994 O O . GLN A 1 127 ? -12.535 0.088 -0.750 1.00 94.25 127 GLN A O 1
ATOM 999 N N . THR A 1 128 ? -14.027 0.960 0.655 1.00 95.50 128 THR A N 1
ATOM 1000 C CA . THR A 1 128 ? -14.252 2.166 -0.157 1.00 95.50 128 THR A CA 1
ATOM 1001 C C . THR A 1 128 ? -12.977 2.994 -0.341 1.00 95.50 128 THR A C 1
ATOM 1003 O O . THR A 1 128 ? -12.714 3.474 -1.445 1.00 95.50 128 THR A O 1
ATOM 1006 N N . HIS A 1 129 ? -12.162 3.147 0.710 1.00 96.31 129 HIS A N 1
ATOM 1007 C CA . HIS A 1 129 ? -10.867 3.829 0.605 1.00 96.31 129 HIS A CA 1
ATOM 1008 C C . HIS A 1 129 ? -9.917 3.074 -0.332 1.00 96.31 129 HIS A C 1
ATOM 1010 O O . HIS A 1 129 ? -9.293 3.687 -1.200 1.00 96.31 129 HIS A O 1
ATOM 1016 N N . LEU A 1 130 ? -9.862 1.744 -0.204 1.00 96.75 130 LEU A N 1
ATOM 1017 C CA . LEU A 1 130 ? -9.061 0.881 -1.068 1.00 96.75 130 LEU A CA 1
ATOM 1018 C C . LEU A 1 130 ? -9.504 0.977 -2.537 1.00 96.75 130 LEU A C 1
ATOM 1020 O O . LEU A 1 130 ? -8.681 1.174 -3.424 1.00 96.75 130 LEU A O 1
ATOM 1024 N N . GLU A 1 131 ? -10.801 0.907 -2.822 1.00 96.94 131 GLU A N 1
ATOM 1025 C CA . GLU A 1 131 ? -11.333 1.022 -4.183 1.00 96.94 131 GLU A CA 1
ATOM 1026 C C . GLU A 1 131 ? -11.076 2.395 -4.808 1.00 96.94 131 GLU A C 1
ATOM 1028 O O . GLU A 1 131 ? -10.782 2.498 -6.003 1.00 96.94 131 GLU A O 1
ATOM 1033 N N . ALA A 1 132 ? -11.195 3.467 -4.022 1.00 96.56 132 ALA A N 1
ATOM 1034 C CA . ALA A 1 132 ? -10.856 4.811 -4.472 1.00 96.56 132 ALA A CA 1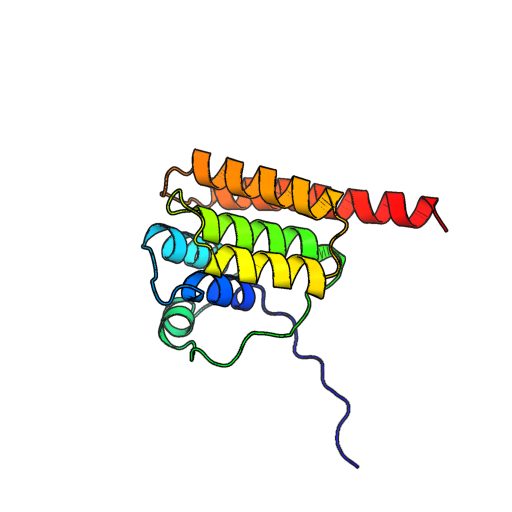
ATOM 1035 C C . ALA A 1 132 ? -9.360 4.924 -4.807 1.00 96.56 132 ALA A C 1
ATOM 1037 O O . ALA A 1 132 ? -9.014 5.439 -5.872 1.00 96.56 132 ALA A O 1
ATOM 1038 N N . LEU A 1 133 ? -8.489 4.376 -3.954 1.00 97.44 133 LEU A N 1
ATOM 1039 C CA . LEU A 1 133 ? -7.048 4.320 -4.189 1.00 97.44 133 LEU A CA 1
ATOM 1040 C C . LEU A 1 133 ? -6.704 3.528 -5.455 1.00 97.44 133 LEU A C 1
ATOM 1042 O O . LEU A 1 133 ? -5.972 4.031 -6.303 1.00 97.44 133 LEU A O 1
ATOM 1046 N N . LEU A 1 134 ? -7.264 2.326 -5.622 1.00 96.19 134 LEU A N 1
ATOM 1047 C CA . LEU A 1 134 ? -7.026 1.479 -6.794 1.00 96.19 134 LEU A CA 1
ATOM 1048 C C . LEU A 1 134 ? -7.448 2.173 -8.093 1.00 96.19 134 LEU A C 1
ATOM 1050 O O . LEU A 1 134 ? -6.731 2.104 -9.091 1.00 96.19 134 LEU A O 1
ATOM 1054 N N . ARG A 1 135 ? -8.600 2.856 -8.094 1.00 95.50 135 ARG A N 1
ATOM 1055 C CA . ARG A 1 135 ? -9.060 3.628 -9.258 1.00 95.50 135 ARG A CA 1
ATOM 1056 C C . ARG A 1 135 ? -8.094 4.761 -9.595 1.00 95.50 135 ARG A C 1
ATOM 1058 O O . ARG A 1 135 ? -7.709 4.883 -10.753 1.00 95.50 135 ARG A O 1
ATOM 1065 N N . ALA A 1 136 ? -7.677 5.538 -8.598 1.00 94.88 136 ALA A N 1
ATOM 1066 C CA . ALA A 1 136 ? -6.749 6.646 -8.798 1.00 94.88 136 ALA A CA 1
ATOM 1067 C C . ALA A 1 136 ? -5.363 6.164 -9.267 1.00 94.88 136 ALA A C 1
ATOM 1069 O O . ALA A 1 136 ? -4.817 6.695 -10.228 1.00 94.88 136 ALA A O 1
ATOM 1070 N N . ALA A 1 137 ? -4.814 5.111 -8.656 1.00 93.31 137 ALA A N 1
ATOM 1071 C CA . ALA A 1 137 ? -3.492 4.587 -9.001 1.00 93.31 137 ALA A CA 1
ATOM 1072 C C . ALA A 1 137 ? -3.439 3.964 -10.410 1.00 93.31 137 ALA A C 1
ATOM 1074 O O . ALA A 1 137 ? -2.442 4.113 -11.113 1.00 93.31 137 ALA A O 1
ATOM 1075 N N . ARG A 1 138 ? -4.522 3.323 -10.873 1.00 92.31 138 ARG A N 1
ATOM 1076 C CA . ARG A 1 138 ? -4.611 2.799 -12.252 1.00 92.31 138 ARG A CA 1
ATOM 1077 C C . ARG A 1 138 ? -4.575 3.900 -13.312 1.00 92.31 138 ARG A C 1
ATOM 1079 O O . ARG A 1 138 ? -4.032 3.687 -14.395 1.00 92.31 138 ARG A O 1
ATOM 1086 N N . GLN A 1 139 ? -5.123 5.076 -13.005 1.00 90.62 139 GLN A N 1
ATOM 1087 C CA . 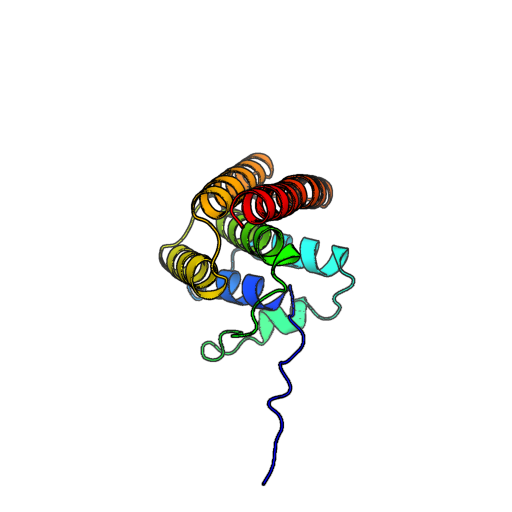GLN A 1 139 ? -5.069 6.220 -13.917 1.00 90.62 139 GLN A CA 1
ATOM 1088 C C . GLN A 1 139 ? -3.629 6.707 -14.124 1.00 90.62 139 GLN A C 1
ATOM 1090 O O . GLN A 1 139 ? -3.305 7.137 -15.228 1.00 90.62 139 GLN A O 1
ATOM 1095 N N . LEU A 1 140 ? -2.753 6.559 -13.120 1.00 87.38 140 LEU A N 1
ATOM 1096 C CA . LEU A 1 140 ? -1.330 6.908 -13.224 1.00 87.38 140 LEU A CA 1
ATOM 1097 C C . LEU A 1 140 ? -0.590 5.999 -14.211 1.00 87.38 140 LEU A C 1
ATOM 1099 O O . LEU A 1 140 ? 0.078 6.491 -15.114 1.00 87.38 140 LEU A O 1
ATOM 1103 N N . GLY A 1 141 ? -0.772 4.679 -14.092 1.00 72.38 141 GLY A N 1
ATOM 1104 C CA . GLY A 1 141 ? -0.134 3.714 -14.998 1.00 72.38 141 GLY A CA 1
ATOM 1105 C C . GLY A 1 141 ? -0.606 3.827 -16.450 1.00 72.38 141 GLY A C 1
ATOM 1106 O O . GLY A 1 141 ? 0.132 3.489 -17.367 1.00 72.38 141 GLY A O 1
ATOM 1107 N N . SER A 1 142 ? -1.813 4.354 -16.671 1.00 70.31 142 SER A N 1
ATOM 1108 C CA . SER A 1 142 ? -2.342 4.600 -18.020 1.00 70.31 142 SER A CA 1
ATOM 1109 C C . SER A 1 142 ? -1.742 5.854 -18.672 1.00 70.31 142 SER A C 1
ATOM 1111 O O . SER A 1 142 ? -1.638 5.915 -19.893 1.00 70.31 142 SER A O 1
ATOM 1113 N N . HIS A 1 143 ? -1.344 6.855 -17.877 1.00 58.69 143 HIS A N 1
ATOM 1114 C CA . HIS A 1 143 ? -0.708 8.076 -18.388 1.00 58.69 143 HIS A CA 1
ATOM 1115 C C . HIS A 1 143 ? 0.757 7.847 -18.774 1.00 58.69 143 HIS A C 1
ATOM 1117 O O . HIS A 1 143 ? 1.225 8.449 -19.735 1.00 58.69 143 HIS A O 1
ATOM 1123 N N . ASP A 1 144 ? 1.459 6.961 -18.066 1.00 53.47 144 ASP A N 1
ATOM 1124 C CA . ASP A 1 144 ? 2.877 6.671 -18.309 1.00 53.47 144 ASP A CA 1
ATOM 1125 C C . ASP A 1 144 ? 3.099 5.968 -19.663 1.00 53.47 144 ASP A C 1
ATOM 1127 O O . ASP A 1 144 ? 3.982 6.338 -20.436 1.00 53.47 144 ASP A O 1
ATOM 1131 N N . LEU A 1 145 ? 2.204 5.039 -20.026 1.00 56.38 145 LEU A N 1
ATOM 1132 C CA . LEU A 1 145 ? 2.223 4.354 -21.327 1.00 56.38 145 LEU A CA 1
ATOM 1133 C C . LEU A 1 145 ? 2.037 5.323 -22.509 1.00 56.38 145 LEU A C 1
ATOM 1135 O O . LEU A 1 145 ? 2.725 5.210 -23.518 1.00 56.38 145 LEU A O 1
ATOM 1139 N N . LEU A 1 146 ? 1.156 6.318 -22.367 1.00 54.91 146 LEU A N 1
ATOM 1140 C CA . LEU A 1 146 ? 0.863 7.293 -23.426 1.00 54.91 146 LEU A CA 1
ATOM 1141 C C . LEU A 1 146 ? 1.976 8.333 -23.625 1.00 54.91 146 LEU A C 1
ATOM 1143 O O . LEU A 1 146 ? 2.099 8.909 -24.708 1.00 54.91 146 LEU A O 1
ATOM 1147 N N . VAL A 1 147 ? 2.766 8.615 -22.587 1.00 52.50 147 VAL A N 1
ATOM 1148 C CA . VAL A 1 147 ? 3.920 9.524 -22.680 1.00 52.50 147 VAL A CA 1
ATOM 1149 C C . VAL A 1 147 ? 5.145 8.781 -23.219 1.00 52.50 147 VAL A C 1
ATOM 1151 O O . VAL A 1 147 ? 5.868 9.347 -24.037 1.00 52.50 147 VAL A O 1
ATOM 1154 N N . GLY A 1 148 ? 5.327 7.509 -22.846 1.00 49.50 148 GLY A N 1
ATOM 1155 C CA . GLY A 1 148 ? 6.381 6.644 -23.385 1.00 49.50 148 GLY A CA 1
ATOM 1156 C C . GLY A 1 148 ? 6.260 6.390 -24.892 1.00 49.50 148 GLY A C 1
ATOM 1157 O O . GLY A 1 148 ? 7.260 6.456 -25.598 1.00 49.50 148 GLY A O 1
ATOM 1158 N N . GLU A 1 149 ? 5.043 6.199 -25.415 1.00 45.81 149 GLU A N 1
ATOM 1159 C CA . GLU A 1 149 ? 4.802 6.012 -26.860 1.00 45.81 149 GLU A CA 1
ATOM 1160 C C . GLU A 1 149 ? 4.994 7.285 -27.698 1.00 45.81 149 GLU A C 1
ATOM 1162 O O . GLU A 1 149 ? 5.174 7.207 -28.908 1.00 45.81 149 GLU A O 1
ATOM 1167 N N . ARG A 1 150 ? 4.957 8.472 -27.081 1.00 43.25 150 ARG A N 1
ATOM 1168 C CA . ARG A 1 150 ? 5.161 9.753 -27.782 1.00 43.25 150 ARG A CA 1
ATOM 1169 C C . ARG A 1 150 ? 6.624 10.185 -27.863 1.00 43.25 150 ARG A C 1
ATOM 1171 O O . ARG A 1 150 ? 6.917 11.160 -28.551 1.00 43.25 150 ARG A O 1
ATOM 1178 N N . ALA A 1 151 ? 7.508 9.508 -27.136 1.00 46.66 151 ALA A N 1
ATOM 1179 C CA . ALA A 1 151 ? 8.935 9.809 -27.071 1.00 46.66 151 ALA A CA 1
ATOM 1180 C C . ALA A 1 151 ? 9.812 8.799 -27.843 1.00 46.66 151 ALA A C 1
ATOM 1182 O O . ALA A 1 151 ? 11.036 8.942 -27.821 1.00 46.66 151 ALA A O 1
ATOM 1183 N N . ALA A 1 152 ? 9.200 7.812 -28.507 1.00 46.06 152 ALA A N 1
ATOM 1184 C CA . ALA A 1 152 ? 9.838 6.838 -29.396 1.00 46.06 152 ALA A CA 1
ATOM 1185 C C . ALA A 1 152 ? 9.545 7.168 -30.868 1.00 46.06 152 ALA A C 1
ATOM 1187 O O . ALA A 1 152 ? 10.441 6.922 -31.705 1.00 46.06 152 ALA A O 1
#

Sequence (152 aa):
MHNASETRPFDLIAPLLDVLWADGRMSFPQVRAVDQVATRFGVDDVAMRIARVPLADFDDAAPPATLRPVAYALAVWVAGMDGRLHPSEEAVLRHFAQWWELAPEVERQARRIALGMARVARGRPTQTHLEALLRAARQLGSHDLLVGERAA

Radius of gyration: 15.37 Å; chains: 1; bounding box: 37×40×44 Å

Foldseek 3Di:
DDDDPPQPADDLLQLLLCLQPQVPDHDPLLLVLSVLVCVVVVNPPSVVVNVDDDPPDRPLRADDLLCLLVSLLSLLLSQCQQVDHDVRSVVSSVVSCVSNVPDPVSNVQSNVLSNVLSVVCNSPDDNVSSVVSNVSSSVSSVVVVVVVVVVD

pLDDT: mean 85.31, std 16.67, range [35.31, 98.25]

Secondary structure (DSSP, 8-state):
-------PPP-TTHHHHHHHHTTS---HHHHHHHHHHHHHHT-TTHHHHHHH--TT----PPPPGGGHHHHHHHHHHHHGGGS---HHHHHHHHHHHHHTT--HHHHHHHHHHHHHHHHHHTT---HHHHHHHHHHHHHHHHHHHHHHTT--